Protein AF-A0A1J3D5J7-F1 (afdb_monomer_lite)

Radius of gyration: 17.46 Å; chains: 1; bounding box: 47×31×49 Å

Sequence (154 aa):
PGLLMGSSTRTLYNFMGSLCVYGAICKYLNLPFVFGGSRECWEESYIDGSDANLVAEQHIFAATSGRVREKGEAFNAINGVGFTWKEIWPDIGRKLGVQVNETNMFDESFSIAKEMGERKHVWDEIVVKERLVRTDIEDLANWVFLDVLFRCPV

Secondary structure (DSSP, 8-state):
--EEE---SS-TT-HHHHHHHHHHHHHHHT----B-S-HHHHHS--B-EEEHHHHHHHHHHHHH-HHHHHH--------SS-B-HHHHHHHHHHHHT----TTTSB-TT--HHHHHHTTHHHHHHHHHHTTPPP--HHHH--HHHHHHHHHS--

Organism: Noccaea caerulescens (NCBI:txid107243)

Structure (mmCIF, N/CA/C/O backbone):
data_AF-A0A1J3D5J7-F1
#
_entry.id   AF-A0A1J3D5J7-F1
#
loop_
_atom_site.group_PDB
_atom_site.id
_atom_site.type_symbol
_atom_site.label_atom_id
_atom_site.label_alt_id
_atom_site.label_comp_id
_atom_site.label_asym_id
_atom_site.label_entity_id
_atom_site.label_seq_id
_atom_site.pdbx_PDB_ins_code
_atom_site.Cartn_x
_atom_site.Cartn_y
_atom_site.Cartn_z
_atom_site.occupancy
_atom_site.B_iso_or_equiv
_atom_site.auth_seq_id
_atom_site.auth_comp_id
_atom_site.auth_asym_id
_atom_site.auth_atom_id
_atom_site.pdbx_PDB_model_num
ATOM 1 N N . PRO A 1 1 ? 11.592 -3.192 -10.655 1.00 92.00 1 PRO A N 1
ATOM 2 C CA . PRO A 1 1 ? 10.402 -2.336 -10.421 1.00 92.00 1 PRO A CA 1
ATOM 3 C C . PRO A 1 1 ? 10.408 -1.879 -8.961 1.00 92.00 1 PRO A C 1
ATOM 5 O O . PRO A 1 1 ? 11.039 -2.553 -8.149 1.00 92.00 1 PRO A O 1
ATOM 8 N N . GLY A 1 2 ? 9.739 -0.771 -8.652 1.00 91.44 2 GLY A N 1
ATOM 9 C CA . GLY A 1 2 ? 9.424 -0.372 -7.278 1.00 91.44 2 GLY A CA 1
ATOM 10 C C . GLY A 1 2 ? 8.273 -1.200 -6.685 1.00 91.44 2 GLY A C 1
ATOM 11 O O . GLY A 1 2 ? 8.104 -2.379 -7.019 1.00 91.44 2 GLY A O 1
ATOM 12 N N . LEU A 1 3 ? 7.454 -0.590 -5.825 1.00 92.75 3 LEU A N 1
ATOM 13 C CA . LEU A 1 3 ? 6.272 -1.228 -5.241 1.00 92.75 3 LEU A CA 1
ATOM 14 C C . LEU A 1 3 ? 5.248 -1.551 -6.336 1.00 92.75 3 LEU A C 1
ATOM 16 O O . LEU A 1 3 ? 4.640 -0.655 -6.923 1.00 92.75 3 LEU A O 1
ATOM 20 N N . LEU A 1 4 ? 5.039 -2.841 -6.599 1.00 94.56 4 LEU A N 1
ATOM 21 C CA . LEU A 1 4 ? 4.121 -3.289 -7.642 1.00 94.56 4 LEU A CA 1
ATOM 22 C C . LEU A 1 4 ? 2.657 -3.004 -7.279 1.00 94.56 4 LEU A C 1
ATOM 24 O O . LEU A 1 4 ? 2.128 -3.498 -6.283 1.00 94.56 4 LEU A O 1
ATOM 28 N N . MET A 1 5 ? 1.987 -2.259 -8.154 1.00 94.44 5 MET A N 1
ATOM 29 C CA . MET A 1 5 ? 0.563 -1.950 -8.106 1.00 94.44 5 MET A CA 1
ATOM 30 C C . MET A 1 5 ? -0.148 -2.756 -9.194 1.00 94.44 5 MET A C 1
ATOM 32 O O . MET A 1 5 ? 0.030 -2.518 -10.385 1.00 94.44 5 MET A O 1
ATOM 36 N N . GLY A 1 6 ? -0.937 -3.747 -8.789 1.00 94.31 6 GLY A N 1
ATOM 37 C CA . GLY A 1 6 ? -1.656 -4.633 -9.703 1.00 94.31 6 GLY A CA 1
ATOM 38 C C . GLY A 1 6 ? -2.816 -5.342 -9.011 1.00 94.31 6 GLY A C 1
ATOM 39 O O . GLY A 1 6 ? -3.176 -4.999 -7.891 1.00 94.31 6 GLY A O 1
ATOM 40 N N . SER A 1 7 ? -3.406 -6.337 -9.673 1.00 91.75 7 SER A N 1
ATOM 41 C CA . SER A 1 7 ? -4.652 -6.979 -9.222 1.00 91.75 7 SER A CA 1
ATOM 42 C C . SER A 1 7 ? -4.584 -8.511 -9.178 1.00 91.75 7 SER A C 1
ATOM 44 O O . SER A 1 7 ? -5.587 -9.187 -9.400 1.00 91.75 7 SER A O 1
ATOM 46 N N . SER A 1 8 ? -3.400 -9.082 -8.944 1.00 91.31 8 SER A N 1
ATOM 47 C CA . SER A 1 8 ? -3.254 -10.537 -8.792 1.00 91.31 8 SER A CA 1
ATOM 48 C C . SER A 1 8 ? -3.900 -11.008 -7.491 1.00 91.31 8 SER A C 1
ATOM 50 O O . SER A 1 8 ? -3.701 -10.389 -6.455 1.00 91.31 8 SER A O 1
ATOM 52 N N . THR A 1 9 ? -4.612 -12.133 -7.522 1.00 88.19 9 THR A N 1
ATOM 53 C CA . THR A 1 9 ? -5.178 -12.792 -6.329 1.00 88.19 9 THR A CA 1
ATOM 54 C C . THR A 1 9 ? -4.291 -13.916 -5.793 1.00 88.19 9 THR A C 1
ATOM 56 O O . THR A 1 9 ? -4.756 -14.771 -5.055 1.00 88.19 9 THR A O 1
ATOM 59 N N . ARG A 1 10 ? -3.038 -14.003 -6.256 1.00 84.00 10 ARG A N 1
ATOM 60 C CA . ARG A 1 10 ? -2.117 -15.101 -5.908 1.00 84.00 10 ARG A CA 1
ATOM 61 C C . ARG A 1 10 ? -0.721 -14.630 -5.522 1.00 84.00 10 ARG A C 1
ATOM 63 O O . ARG A 1 10 ? 0.153 -15.451 -5.265 1.00 84.00 10 ARG A O 1
ATOM 70 N N . THR A 1 11 ? -0.466 -13.324 -5.582 1.00 90.12 11 THR A N 1
ATOM 71 C CA . THR A 1 11 ? 0.854 -12.790 -5.247 1.00 90.12 11 THR A CA 1
ATOM 72 C C . THR A 1 11 ? 0.972 -12.618 -3.741 1.00 90.12 11 THR A C 1
ATOM 74 O O . THR A 1 11 ? 0.100 -12.028 -3.114 1.00 90.12 11 THR A O 1
ATOM 77 N N . LEU A 1 12 ? 2.067 -13.109 -3.161 1.00 87.44 12 LEU A N 1
ATOM 78 C CA . LEU A 1 12 ? 2.302 -13.022 -1.719 1.00 87.44 12 LEU A CA 1
ATOM 79 C C . LEU A 1 12 ? 2.468 -11.569 -1.237 1.00 87.44 12 LEU A C 1
ATOM 81 O O . LEU A 1 12 ? 2.095 -11.233 -0.115 1.00 87.44 12 LEU A O 1
ATOM 85 N N . TYR A 1 13 ? 3.025 -10.707 -2.093 1.00 92.62 13 TYR A N 1
ATOM 86 C CA . TYR A 1 13 ? 3.255 -9.284 -1.825 1.00 92.62 13 TYR A CA 1
ATOM 87 C C . TYR A 1 13 ? 2.218 -8.430 -2.558 1.00 92.62 13 TYR A C 1
ATOM 89 O O . TYR A 1 13 ? 2.538 -7.591 -3.400 1.00 92.62 13 TYR A O 1
ATOM 97 N N . ASN A 1 14 ? 0.941 -8.705 -2.283 1.00 93.50 14 ASN A N 1
ATOM 98 C CA . ASN A 1 14 ? -0.184 -8.006 -2.891 1.00 93.50 14 ASN A CA 1
ATOM 99 C C . ASN A 1 14 ? -0.495 -6.710 -2.142 1.00 93.50 14 ASN A C 1
ATOM 101 O O . ASN A 1 14 ? -1.376 -6.679 -1.282 1.00 93.50 14 ASN A O 1
ATOM 105 N N . PHE A 1 15 ? 0.228 -5.635 -2.454 1.00 94.88 15 PHE A N 1
ATOM 106 C CA . PHE A 1 15 ? -0.007 -4.342 -1.810 1.00 94.88 15 PHE A CA 1
ATOM 107 C C . PHE A 1 15 ? -1.445 -3.848 -2.021 1.00 94.88 15 PHE A C 1
ATOM 109 O O . PHE A 1 15 ? -2.158 -3.575 -1.056 1.00 94.88 15 PHE A O 1
ATOM 116 N N . MET A 1 16 ? -1.891 -3.803 -3.280 1.00 95.69 16 MET A N 1
ATOM 117 C CA . MET A 1 16 ? -3.227 -3.313 -3.626 1.00 95.69 16 MET A CA 1
ATOM 118 C C . MET A 1 16 ? -4.331 -4.184 -3.021 1.00 95.69 16 MET A C 1
ATOM 120 O O . MET A 1 16 ? -5.305 -3.651 -2.499 1.00 95.69 16 MET A O 1
ATOM 124 N N . GLY A 1 17 ? -4.179 -5.512 -3.047 1.00 95.94 17 GLY A N 1
ATOM 125 C CA . GLY A 1 17 ? -5.118 -6.428 -2.397 1.00 95.94 17 GLY A CA 1
ATOM 126 C C . GLY A 1 17 ? -5.190 -6.206 -0.889 1.00 95.94 17 GLY A C 1
ATOM 127 O O . GLY A 1 17 ? -6.282 -6.002 -0.365 1.00 95.94 17 GLY A O 1
ATOM 128 N N . SER A 1 18 ? -4.040 -6.135 -0.212 1.00 96.44 18 SER A N 1
ATOM 129 C CA . SER A 1 18 ? -3.972 -5.898 1.237 1.00 96.44 18 SER A CA 1
ATOM 130 C C . SER A 1 18 ? -4.666 -4.592 1.626 1.00 96.44 18 SER A C 1
ATOM 132 O O . SER A 1 18 ? -5.490 -4.573 2.539 1.00 96.44 18 SER A O 1
ATOM 134 N N . LEU A 1 19 ? -4.396 -3.509 0.893 1.00 96.56 19 LEU A N 1
ATOM 135 C CA . LEU A 1 19 ? -4.993 -2.199 1.145 1.00 96.56 19 LEU A CA 1
ATOM 136 C C . LEU A 1 19 ? -6.511 -2.188 0.901 1.00 96.56 19 LEU A C 1
ATOM 138 O O . LEU A 1 19 ? -7.265 -1.633 1.701 1.00 96.56 19 LEU A O 1
ATOM 142 N N . CYS A 1 20 ? -6.972 -2.826 -0.179 1.00 96.88 20 CYS A N 1
ATOM 143 C CA . CYS A 1 20 ? -8.393 -2.922 -0.507 1.00 96.88 20 CYS A CA 1
ATOM 144 C C . CYS A 1 20 ? -9.169 -3.771 0.506 1.00 96.88 20 CYS A C 1
ATOM 146 O O . CYS A 1 20 ? -10.262 -3.373 0.903 1.00 96.88 20 CYS A O 1
ATOM 148 N N . VAL A 1 21 ? -8.622 -4.909 0.947 1.00 96.81 21 VAL A N 1
ATOM 149 C CA . VAL A 1 21 ? -9.256 -5.751 1.976 1.00 96.81 21 VAL A CA 1
ATOM 150 C C . VAL A 1 21 ? -9.298 -5.007 3.312 1.00 96.81 21 VAL A C 1
ATOM 152 O O . VAL A 1 21 ? -10.348 -4.989 3.953 1.00 96.81 21 VAL A O 1
ATOM 155 N N . TYR A 1 22 ? -8.214 -4.322 3.699 1.00 97.44 22 TYR A N 1
ATOM 156 C CA . TYR A 1 22 ? -8.198 -3.478 4.898 1.00 97.44 22 TYR A CA 1
ATOM 157 C C . TYR A 1 22 ? -9.303 -2.413 4.850 1.00 97.44 22 TYR A C 1
ATOM 159 O O . TYR A 1 22 ? -10.137 -2.336 5.754 1.00 97.44 22 TYR A O 1
ATOM 167 N N . GLY A 1 23 ? -9.384 -1.647 3.759 1.00 97.44 23 GLY A N 1
ATOM 168 C CA . G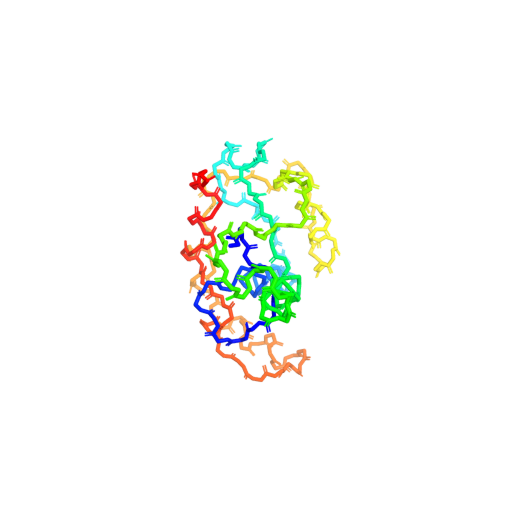LY A 1 23 ? -10.431 -0.641 3.591 1.00 97.44 23 GLY A CA 1
ATOM 169 C C . GLY A 1 23 ? -11.841 -1.231 3.551 1.00 97.44 23 GLY A C 1
ATOM 170 O O . GLY A 1 23 ? -12.761 -0.651 4.124 1.00 97.44 23 GLY A O 1
ATOM 171 N N . ALA A 1 24 ? -12.030 -2.398 2.930 1.00 97.56 24 ALA A N 1
ATOM 172 C CA . ALA A 1 24 ? -13.322 -3.080 2.900 1.00 97.56 24 ALA A CA 1
ATOM 173 C C . ALA A 1 24 ? -13.786 -3.487 4.307 1.00 97.56 24 ALA A C 1
ATOM 175 O O . ALA A 1 24 ? -14.946 -3.258 4.652 1.00 97.56 24 ALA A O 1
ATOM 176 N N . ILE A 1 25 ? -12.882 -4.015 5.137 1.00 97.50 25 ILE A N 1
ATOM 177 C CA . ILE A 1 25 ? -13.170 -4.347 6.538 1.00 97.50 25 ILE A CA 1
ATOM 178 C C . ILE A 1 25 ? -13.484 -3.078 7.335 1.00 97.50 25 ILE A C 1
ATOM 180 O O . ILE A 1 25 ? -14.501 -3.041 8.032 1.00 97.50 25 ILE A O 1
ATOM 184 N N . CYS A 1 26 ? -12.683 -2.016 7.190 1.00 96.56 26 CYS A N 1
ATOM 185 C CA . CYS A 1 26 ? -12.958 -0.738 7.849 1.00 96.56 26 CYS A CA 1
ATOM 186 C C . CYS A 1 26 ? -14.334 -0.188 7.473 1.00 96.56 26 CYS A C 1
ATOM 188 O O . CYS A 1 26 ? -15.092 0.234 8.343 1.00 96.56 26 CYS A O 1
ATOM 190 N N . LYS A 1 27 ? -14.696 -0.245 6.190 1.00 97.31 27 LYS A N 1
ATOM 191 C CA . LYS A 1 27 ? -16.005 0.196 5.705 1.00 97.31 27 LYS A CA 1
ATOM 192 C C . LYS A 1 27 ? -17.137 -0.638 6.292 1.00 97.31 27 LYS A C 1
ATOM 194 O O . LYS A 1 27 ? -18.130 -0.081 6.747 1.00 97.31 27 LYS A O 1
ATOM 199 N N . TYR A 1 28 ? -16.997 -1.960 6.265 1.00 97.44 28 TYR A N 1
ATOM 200 C CA . TYR A 1 28 ? -18.034 -2.886 6.709 1.00 97.44 28 TYR A CA 1
ATOM 201 C C . TYR A 1 28 ? -18.341 -2.738 8.203 1.00 97.44 28 TYR A C 1
ATOM 203 O O . TYR A 1 28 ? -19.506 -2.735 8.595 1.00 97.44 28 TYR A O 1
ATOM 211 N N . LEU A 1 29 ? -17.300 -2.565 9.021 1.00 95.88 29 LEU A N 1
ATOM 212 C CA . LEU A 1 29 ? -17.408 -2.420 10.473 1.00 95.88 29 LEU A CA 1
ATOM 213 C C . LEU A 1 29 ? -17.530 -0.964 10.946 1.00 95.88 29 LEU A C 1
ATOM 215 O O . LEU A 1 29 ? -17.622 -0.726 12.148 1.00 95.88 29 LEU A O 1
ATOM 219 N N . ASN A 1 30 ? -17.518 0.004 10.025 1.00 94.31 30 ASN A N 1
ATOM 220 C CA . ASN A 1 30 ? -17.467 1.435 10.331 1.00 94.31 30 ASN A CA 1
ATOM 221 C C . ASN A 1 30 ? -16.297 1.807 11.274 1.00 94.31 30 ASN A C 1
ATOM 223 O O . ASN A 1 30 ? -16.462 2.563 12.233 1.00 94.31 30 ASN A O 1
ATOM 227 N N . LEU A 1 31 ? -15.116 1.245 11.005 1.00 92.81 31 LEU A N 1
ATOM 228 C CA . LEU A 1 31 ? -13.865 1.549 11.702 1.00 92.81 31 LEU A CA 1
ATOM 229 C C . LEU A 1 31 ? -13.119 2.698 11.006 1.00 92.81 31 LEU A C 1
ATOM 231 O O . LEU A 1 31 ? -13.265 2.881 9.791 1.00 92.81 31 LEU A O 1
ATOM 235 N N . PRO A 1 32 ? -12.279 3.449 11.740 1.00 92.31 32 PRO A N 1
ATOM 236 C CA . PRO A 1 32 ? -11.396 4.431 11.125 1.00 92.31 32 PRO A CA 1
ATOM 237 C C . PRO A 1 32 ? -10.394 3.751 10.180 1.00 92.31 32 PRO A C 1
ATOM 239 O O . PRO A 1 32 ? -9.917 2.645 10.441 1.00 92.31 32 PRO A O 1
ATOM 242 N N . PHE A 1 33 ? -10.063 4.424 9.078 1.00 95.62 33 PHE A N 1
ATOM 243 C CA . PHE A 1 33 ? -9.054 3.969 8.122 1.00 95.62 33 PHE A CA 1
ATOM 244 C C . PHE A 1 33 ? -7.705 4.628 8.419 1.00 95.62 33 PHE A C 1
ATOM 246 O O . PHE A 1 33 ? -7.372 5.690 7.891 1.00 95.62 33 PHE A O 1
ATOM 253 N N . VAL A 1 34 ? -6.953 4.004 9.321 1.00 95.81 34 VAL A N 1
ATOM 254 C CA . VAL A 1 34 ? -5.719 4.551 9.900 1.00 95.81 34 VAL A CA 1
ATOM 255 C C . VAL A 1 34 ? -4.490 4.018 9.165 1.00 95.81 34 VAL A C 1
ATOM 257 O O . VAL A 1 34 ? -4.392 2.818 8.900 1.00 95.81 34 VAL A O 1
ATOM 260 N N . PHE A 1 35 ? -3.541 4.899 8.865 1.00 96.50 35 PHE A N 1
ATOM 261 C CA . PHE A 1 35 ? -2.179 4.550 8.487 1.00 96.50 35 PHE A CA 1
ATOM 262 C C . PHE A 1 35 ? -1.381 4.189 9.747 1.00 96.50 35 PHE A C 1
ATOM 264 O O . PHE A 1 35 ? -1.050 5.053 10.564 1.00 96.50 35 PHE A O 1
ATOM 271 N N . GLY A 1 36 ? -1.100 2.896 9.907 1.00 96.06 36 GLY A N 1
ATOM 272 C CA . GLY A 1 36 ? -0.364 2.330 11.037 1.00 96.06 36 GLY A CA 1
ATOM 273 C C . GLY A 1 36 ? 1.122 2.136 10.751 1.00 96.06 36 GLY A C 1
ATOM 274 O O . GLY A 1 36 ? 1.575 1.002 10.603 1.00 96.06 36 GLY A O 1
ATOM 275 N N . GLY A 1 37 ? 1.878 3.226 10.641 1.00 95.44 37 GLY A N 1
ATOM 276 C CA . GLY A 1 37 ? 3.268 3.204 10.173 1.00 95.44 37 GLY A CA 1
ATOM 277 C C . GLY A 1 37 ? 4.196 4.135 10.943 1.00 95.44 37 GLY A C 1
ATOM 278 O O . GLY A 1 37 ? 3.782 4.762 11.910 1.00 95.44 37 GLY A O 1
ATOM 279 N N . SER A 1 38 ? 5.460 4.226 10.533 1.00 96.62 38 SER A N 1
ATOM 280 C CA . SER A 1 38 ? 6.388 5.209 11.105 1.00 96.62 38 SER A CA 1
ATOM 281 C C . SER A 1 38 ? 6.086 6.610 10.568 1.00 96.62 38 SER A C 1
ATOM 283 O O . SER A 1 38 ? 5.625 6.765 9.433 1.00 96.62 38 SER A O 1
ATOM 285 N N . ARG A 1 39 ? 6.371 7.651 11.362 1.00 95.81 39 ARG A N 1
ATOM 286 C CA . ARG A 1 39 ? 6.251 9.048 10.909 1.00 95.81 39 ARG A CA 1
ATOM 287 C C . ARG A 1 39 ? 7.076 9.328 9.662 1.00 95.81 39 ARG A C 1
ATOM 289 O O . ARG A 1 39 ? 6.610 10.031 8.778 1.00 95.81 39 ARG A O 1
ATOM 296 N N . GLU A 1 40 ? 8.265 8.745 9.590 1.00 95.56 40 GLU A N 1
ATOM 297 C CA . GLU A 1 40 ? 9.161 8.890 8.450 1.00 95.56 40 GLU A CA 1
ATOM 298 C C . GLU A 1 40 ? 8.513 8.376 7.152 1.00 95.56 40 GLU A C 1
ATOM 300 O O . GLU A 1 40 ? 8.437 9.114 6.177 1.00 95.56 40 GLU A O 1
ATOM 305 N N . CYS A 1 41 ? 7.934 7.168 7.150 1.00 95.56 41 CYS A N 1
ATOM 306 C CA . CYS A 1 41 ? 7.200 6.660 5.983 1.00 95.56 41 CYS A CA 1
ATOM 307 C C . CYS A 1 41 ? 5.949 7.492 5.661 1.00 95.56 41 CYS A C 1
ATOM 309 O O . CYS A 1 41 ? 5.554 7.593 4.504 1.00 95.56 41 CYS A O 1
ATOM 311 N N . TRP A 1 42 ? 5.296 8.063 6.674 1.00 95.69 42 TRP A N 1
ATOM 312 C CA . TRP A 1 42 ? 4.102 8.880 6.485 1.00 95.69 42 TRP A CA 1
ATOM 313 C C . TRP A 1 42 ? 4.396 10.227 5.813 1.00 95.69 42 TRP A C 1
ATOM 315 O O . TRP A 1 42 ? 3.676 10.616 4.892 1.00 95.69 42 TRP A O 1
ATOM 325 N N . GLU A 1 43 ? 5.416 10.943 6.292 1.00 95.25 43 GLU A N 1
ATOM 326 C CA . GLU A 1 43 ? 5.684 12.341 5.931 1.00 95.25 43 GLU A CA 1
ATOM 327 C C . GLU A 1 43 ? 6.588 12.505 4.703 1.00 95.25 43 GLU A C 1
ATOM 329 O O . GLU A 1 43 ? 6.506 13.542 4.050 1.00 95.25 43 GLU A O 1
ATOM 334 N N . GLU A 1 44 ? 7.391 11.501 4.357 1.00 93.44 44 GLU A N 1
ATOM 335 C CA . GLU A 1 44 ? 8.402 11.590 3.299 1.00 93.44 44 GLU A CA 1
ATOM 336 C C . GLU A 1 44 ? 8.130 10.611 2.143 1.00 93.44 44 GLU A C 1
ATOM 338 O O . GLU A 1 44 ? 7.446 9.593 2.281 1.00 93.44 44 GLU A O 1
ATOM 343 N N . SER A 1 45 ? 8.687 10.916 0.969 1.00 87.75 45 SER A N 1
ATOM 344 C CA . SER A 1 45 ? 8.518 10.103 -0.241 1.00 87.75 45 SER A CA 1
ATOM 345 C C . SER A 1 45 ? 9.578 9.000 -0.320 1.00 87.75 45 SER A C 1
ATOM 347 O O . SER A 1 45 ? 10.587 9.158 -1.006 1.00 87.75 45 SER A O 1
ATOM 349 N N . TYR A 1 46 ? 9.328 7.870 0.343 1.00 82.94 46 TYR A N 1
ATOM 350 C CA . TYR A 1 46 ? 10.212 6.689 0.327 1.00 82.94 46 TYR A CA 1
ATOM 351 C C . TYR A 1 46 ? 9.788 5.580 -0.642 1.00 82.94 46 TYR A C 1
ATOM 353 O O . TYR A 1 46 ? 10.409 4.525 -0.684 1.00 82.94 46 TYR A O 1
ATOM 361 N N . ILE A 1 47 ? 8.704 5.759 -1.400 1.00 84.25 47 ILE A N 1
ATOM 362 C CA . ILE A 1 47 ? 8.178 4.690 -2.254 1.00 84.25 47 ILE A CA 1
ATOM 363 C C . ILE A 1 47 ? 7.993 5.166 -3.686 1.00 84.25 47 ILE A C 1
ATOM 365 O O . ILE A 1 47 ? 7.193 6.055 -3.973 1.00 84.25 47 ILE A O 1
ATOM 369 N N . ASP A 1 48 ? 8.647 4.446 -4.596 1.00 89.94 48 ASP A N 1
ATOM 370 C CA . ASP A 1 48 ? 8.343 4.483 -6.018 1.00 89.94 48 ASP A CA 1
ATOM 371 C C . ASP A 1 48 ? 7.299 3.412 -6.359 1.00 89.94 48 ASP A C 1
ATOM 373 O O . ASP A 1 48 ? 7.532 2.207 -6.222 1.00 89.94 48 ASP A O 1
ATOM 377 N N . GLY A 1 49 ? 6.133 3.843 -6.840 1.00 92.06 49 GLY A N 1
ATOM 378 C CA . GLY A 1 49 ? 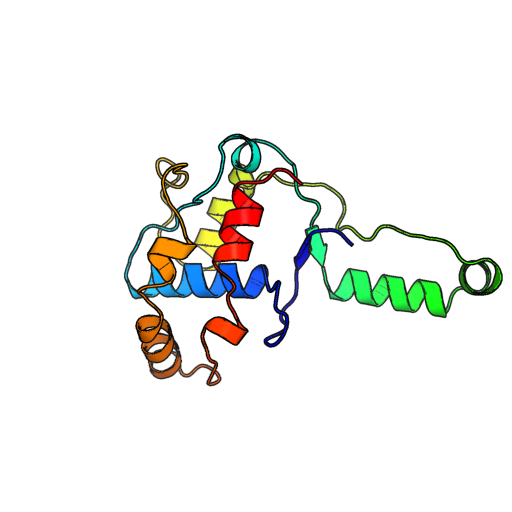5.097 2.946 -7.350 1.00 92.06 49 GLY A CA 1
ATOM 379 C C . GLY A 1 49 ? 5.426 2.406 -8.742 1.00 92.06 49 GLY A C 1
ATOM 380 O O . GLY A 1 49 ? 6.060 3.076 -9.557 1.00 92.06 49 GLY A O 1
ATOM 381 N N . SER A 1 50 ? 4.988 1.187 -9.044 1.00 95.50 50 SER A N 1
ATOM 382 C CA . SER A 1 50 ? 5.149 0.558 -10.360 1.00 95.50 50 SER A CA 1
ATOM 383 C C . SER A 1 50 ? 3.875 -0.157 -10.775 1.00 95.50 50 SER A C 1
ATOM 385 O O . SER A 1 50 ? 3.549 -1.213 -10.237 1.00 95.50 50 SER A O 1
ATOM 387 N N . ASP A 1 51 ? 3.156 0.399 -11.743 1.00 95.94 51 ASP A N 1
ATOM 388 C CA . ASP A 1 51 ? 1.980 -0.240 -12.326 1.00 95.94 51 ASP A CA 1
ATOM 389 C C . ASP A 1 51 ? 2.374 -1.552 -13.026 1.00 95.94 51 ASP A C 1
ATOM 391 O O . ASP A 1 51 ? 3.356 -1.621 -13.771 1.00 95.94 51 ASP A O 1
ATOM 395 N N . ALA A 1 52 ? 1.621 -2.621 -12.773 1.00 96.88 52 ALA A N 1
ATOM 396 C CA . ALA A 1 52 ? 1.913 -3.939 -13.324 1.00 96.88 52 ALA A CA 1
ATOM 397 C C . ALA A 1 52 ? 1.848 -3.974 -14.864 1.00 96.88 52 ALA A C 1
ATOM 399 O O . ALA A 1 52 ? 2.625 -4.706 -15.481 1.00 96.88 52 ALA A O 1
ATOM 400 N N . ASN A 1 53 ? 0.975 -3.180 -15.493 1.00 97.19 53 ASN A N 1
ATOM 401 C CA . ASN A 1 53 ? 0.908 -3.058 -16.949 1.00 97.19 53 ASN A CA 1
ATOM 402 C C . ASN A 1 53 ? 2.105 -2.278 -17.486 1.00 97.19 53 ASN A C 1
ATOM 404 O O . ASN A 1 53 ? 2.707 -2.726 -18.454 1.00 97.19 53 ASN A O 1
ATOM 408 N N . LEU A 1 54 ? 2.520 -1.192 -16.823 1.00 97.06 54 LEU A N 1
ATOM 409 C CA . LEU A 1 54 ? 3.747 -0.470 -17.189 1.00 97.06 54 LEU A CA 1
ATOM 410 C C . LEU A 1 54 ? 4.970 -1.401 -17.156 1.00 97.06 54 LEU A C 1
ATOM 412 O O . LEU A 1 54 ? 5.800 -1.404 -18.066 1.00 97.06 54 LEU A O 1
ATOM 416 N N . VAL A 1 55 ? 5.076 -2.231 -16.117 1.00 97.44 55 VAL A N 1
ATOM 417 C CA . VAL A 1 55 ? 6.148 -3.228 -16.009 1.00 97.44 55 VAL A CA 1
ATOM 418 C C . VAL A 1 55 ? 6.052 -4.256 -17.140 1.00 97.44 55 VAL A C 1
ATOM 420 O O . VAL A 1 55 ? 7.078 -4.620 -17.716 1.00 97.44 55 VAL A O 1
ATOM 423 N N . ALA A 1 56 ? 4.852 -4.721 -17.493 1.00 97.31 56 ALA A N 1
ATOM 424 C CA . ALA A 1 56 ? 4.657 -5.634 -18.618 1.00 97.31 56 ALA A CA 1
ATOM 425 C C . ALA A 1 56 ? 5.036 -4.988 -19.965 1.00 97.31 56 ALA A C 1
ATOM 427 O O . ALA A 1 56 ? 5.731 -5.609 -20.769 1.00 97.31 56 ALA A O 1
ATOM 428 N N . GLU A 1 57 ? 4.658 -3.730 -20.190 1.00 96.81 57 GLU A N 1
ATOM 429 C CA . GLU A 1 57 ? 5.033 -2.946 -21.370 1.00 96.81 57 GLU A CA 1
ATOM 430 C C . GLU A 1 57 ? 6.551 -2.789 -21.484 1.00 96.81 57 GLU A C 1
ATOM 432 O O . GLU A 1 57 ? 7.106 -2.967 -22.570 1.00 96.81 57 GLU A O 1
ATOM 437 N N . GLN A 1 58 ? 7.251 -2.549 -20.369 1.00 95.75 58 GLN A N 1
ATOM 438 C CA . GLN A 1 58 ? 8.713 -2.487 -20.367 1.00 95.75 58 GLN A CA 1
ATOM 439 C C . GLN A 1 58 ? 9.348 -3.837 -20.737 1.00 95.75 58 GLN A C 1
ATOM 441 O O . GLN A 1 58 ? 10.325 -3.863 -21.489 1.00 95.75 58 GLN A O 1
ATOM 446 N N . HIS A 1 59 ? 8.790 -4.961 -20.270 1.00 95.38 59 HIS A N 1
ATOM 447 C CA . HIS A 1 59 ? 9.256 -6.291 -20.683 1.00 95.38 59 HIS A CA 1
ATOM 448 C C . HIS A 1 59 ? 9.049 -6.523 -22.184 1.00 95.38 59 HIS A C 1
ATOM 450 O O . HIS A 1 59 ? 9.955 -7.024 -22.853 1.00 95.38 59 HIS A O 1
ATOM 456 N N . ILE A 1 60 ? 7.892 -6.129 -22.729 1.00 95.69 60 ILE A N 1
ATOM 457 C CA . ILE A 1 60 ? 7.614 -6.207 -24.171 1.00 95.69 60 ILE A CA 1
ATOM 458 C C . ILE A 1 60 ? 8.637 -5.365 -24.937 1.00 95.69 60 ILE A C 1
ATOM 460 O O . ILE A 1 60 ? 9.293 -5.881 -25.841 1.00 95.69 60 ILE A O 1
ATOM 464 N N . PHE A 1 61 ? 8.846 -4.111 -24.528 1.00 93.75 61 PHE A N 1
ATOM 465 C CA . PHE A 1 61 ? 9.836 -3.217 -25.125 1.00 93.75 61 PHE A CA 1
ATOM 466 C C . PHE A 1 61 ? 11.236 -3.841 -25.149 1.00 93.75 61 PHE A C 1
ATOM 468 O O . PHE A 1 61 ? 11.874 -3.878 -26.205 1.00 93.75 61 PHE A O 1
ATOM 475 N N . ALA A 1 62 ? 11.704 -4.364 -24.013 1.00 93.25 62 ALA A N 1
ATOM 476 C CA . ALA A 1 62 ? 13.026 -4.971 -23.902 1.00 93.25 62 ALA A CA 1
ATOM 477 C C . ALA A 1 62 ? 13.176 -6.200 -24.815 1.00 93.25 62 ALA A C 1
ATOM 479 O O . ALA A 1 62 ? 14.224 -6.383 -25.435 1.00 93.25 62 ALA A O 1
ATOM 480 N N . ALA A 1 63 ? 12.122 -7.010 -24.952 1.00 92.44 63 ALA A N 1
ATOM 481 C CA . ALA A 1 63 ? 12.120 -8.195 -25.806 1.00 92.44 63 ALA A CA 1
ATOM 482 C C . ALA A 1 63 ? 12.083 -7.863 -27.310 1.00 92.44 63 ALA A C 1
ATOM 484 O O . ALA A 1 63 ? 12.648 -8.601 -28.123 1.00 92.44 63 ALA A O 1
ATOM 485 N N . THR A 1 64 ? 11.428 -6.764 -27.698 1.00 93.06 64 THR A N 1
ATOM 486 C CA . THR A 1 64 ? 11.225 -6.402 -29.111 1.00 93.06 64 THR A CA 1
ATOM 487 C C . THR A 1 64 ? 12.219 -5.371 -29.649 1.00 93.06 64 THR A C 1
ATOM 489 O O . THR A 1 64 ? 12.339 -5.218 -30.863 1.00 93.06 64 THR A O 1
ATOM 492 N N . SER A 1 65 ? 12.948 -4.660 -28.785 1.00 90.25 65 SER A N 1
ATOM 493 C CA . SER A 1 65 ? 13.922 -3.638 -29.186 1.00 90.25 65 SER A CA 1
ATOM 494 C C . SER A 1 65 ? 15.276 -4.256 -29.549 1.00 90.25 65 SER A C 1
ATOM 496 O O . SER A 1 65 ? 15.970 -4.804 -28.693 1.00 90.25 65 SER A O 1
ATOM 498 N N . GLY A 1 66 ? 15.688 -4.138 -30.819 1.00 80.81 66 GLY A N 1
ATOM 499 C CA . GLY A 1 66 ? 16.915 -4.767 -31.337 1.00 80.81 66 GLY A CA 1
ATOM 500 C C . GLY A 1 66 ? 18.182 -4.408 -30.553 1.00 80.81 66 GLY A C 1
ATOM 501 O O . GLY A 1 66 ? 18.961 -5.290 -30.206 1.00 80.81 66 GLY A O 1
ATOM 502 N N . ARG A 1 67 ? 18.341 -3.133 -30.170 1.00 77.50 67 ARG A N 1
ATOM 503 C CA . ARG A 1 67 ? 19.500 -2.669 -29.387 1.00 77.50 67 ARG A CA 1
ATOM 504 C C . ARG A 1 67 ? 19.572 -3.319 -28.001 1.00 77.50 67 ARG A C 1
AT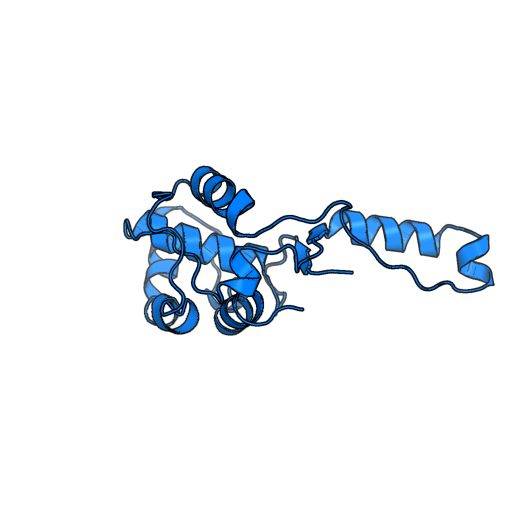OM 506 O O . ARG A 1 67 ? 20.657 -3.703 -27.571 1.00 77.50 67 ARG A O 1
ATOM 513 N N . VAL A 1 68 ? 18.434 -3.424 -27.312 1.00 84.06 68 VAL A N 1
ATOM 514 C CA . VAL A 1 68 ? 18.362 -4.004 -25.961 1.00 84.06 68 VAL A CA 1
ATOM 515 C C . VAL A 1 68 ? 18.575 -5.514 -26.027 1.00 84.06 68 VAL A C 1
ATOM 517 O O . VAL A 1 68 ? 19.349 -6.059 -25.244 1.00 84.06 68 VAL A O 1
ATOM 520 N N . ARG A 1 69 ? 17.968 -6.181 -27.017 1.00 75.69 69 ARG A N 1
ATOM 521 C CA . ARG A 1 69 ? 18.087 -7.629 -27.222 1.00 75.69 69 ARG A CA 1
ATOM 522 C C . ARG A 1 69 ? 19.523 -8.084 -27.491 1.00 75.69 69 ARG A C 1
ATOM 524 O O . ARG A 1 69 ? 19.898 -9.174 -27.079 1.00 75.69 69 ARG A O 1
ATOM 531 N N . GLU A 1 70 ? 20.310 -7.281 -28.201 1.00 78.25 70 GLU A N 1
ATOM 532 C CA . GLU A 1 70 ? 21.670 -7.652 -28.617 1.00 78.25 70 GLU A CA 1
ATOM 533 C C . GLU A 1 70 ? 22.733 -7.420 -27.542 1.00 78.25 70 GLU A C 1
ATOM 535 O O . GLU A 1 70 ? 23.712 -8.161 -27.488 1.00 78.25 70 GLU A O 1
ATOM 540 N N . LYS A 1 71 ? 22.566 -6.390 -26.703 1.00 83.62 71 LYS A N 1
ATOM 541 C CA . LYS A 1 71 ? 23.589 -5.984 -25.725 1.00 83.62 71 LYS A CA 1
ATOM 542 C C . LYS A 1 71 ? 23.232 -6.310 -24.279 1.00 83.62 71 LYS A C 1
ATOM 544 O O . LYS A 1 71 ? 24.147 -6.455 -23.475 1.00 83.62 71 LYS A O 1
ATOM 549 N N . GLY A 1 72 ? 21.941 -6.456 -23.972 1.00 82.62 72 GLY A N 1
ATOM 550 C CA . GLY A 1 72 ? 21.432 -6.557 -22.607 1.00 82.62 72 GLY A CA 1
ATOM 551 C C . GLY A 1 72 ? 21.607 -5.241 -21.845 1.00 82.62 72 GLY A C 1
ATOM 552 O O . GLY A 1 72 ? 22.708 -4.712 -21.731 1.00 82.62 72 GLY A O 1
ATOM 553 N N . GLU A 1 73 ? 20.522 -4.696 -21.304 1.00 89.44 73 GLU A N 1
ATOM 554 C CA . GLU A 1 73 ? 20.557 -3.498 -20.461 1.00 89.44 73 GLU A CA 1
ATOM 555 C C . GLU A 1 73 ? 19.633 -3.721 -19.251 1.00 89.44 73 GLU A C 1
ATOM 557 O O . GLU A 1 73 ? 18.580 -4.352 -19.373 1.00 89.44 73 GLU A O 1
ATOM 562 N N . ALA A 1 74 ? 20.047 -3.244 -18.075 1.00 92.06 74 ALA A N 1
ATOM 563 C CA . ALA A 1 74 ? 19.231 -3.276 -16.865 1.00 92.06 74 ALA A CA 1
ATOM 564 C C . ALA A 1 74 ? 18.450 -1.962 -16.736 1.00 92.06 74 ALA A C 1
ATOM 566 O O . ALA A 1 74 ? 19.036 -0.884 -16.844 1.00 92.06 74 ALA A O 1
ATOM 567 N N . PHE A 1 75 ? 17.143 -2.054 -16.477 1.00 92.19 75 PHE A N 1
ATOM 568 C CA . PHE A 1 75 ? 16.258 -0.897 -16.350 1.00 92.19 75 PHE A CA 1
ATOM 569 C C . PHE A 1 75 ? 15.466 -0.937 -15.047 1.00 92.19 75 PHE A C 1
ATOM 571 O O . PHE A 1 75 ? 14.979 -1.987 -14.626 1.00 92.19 75 PHE A O 1
ATOM 578 N N . ASN A 1 76 ? 15.267 0.241 -14.462 1.00 94.00 76 ASN A N 1
ATOM 579 C CA . ASN A 1 76 ? 14.215 0.450 -13.477 1.00 94.00 76 ASN A CA 1
ATOM 580 C C . ASN A 1 76 ? 12.873 0.651 -14.202 1.00 94.00 76 ASN A C 1
ATOM 582 O O . ASN A 1 76 ? 12.832 1.181 -15.314 1.00 94.00 76 ASN A O 1
ATOM 586 N N . ALA A 1 77 ? 11.777 0.260 -13.556 1.00 94.94 77 ALA A N 1
ATOM 587 C CA . ALA A 1 77 ? 10.412 0.568 -13.980 1.00 94.94 77 ALA A CA 1
ATOM 588 C C . ALA A 1 77 ? 9.699 1.180 -12.786 1.00 94.94 77 ALA A C 1
ATOM 590 O O . ALA A 1 77 ? 9.566 0.495 -11.774 1.00 94.94 77 ALA A O 1
ATOM 591 N N . ILE A 1 78 ? 9.299 2.442 -12.914 1.00 94.94 78 ILE A N 1
ATOM 592 C CA . ILE A 1 78 ? 8.560 3.220 -11.918 1.00 94.94 78 ILE A CA 1
ATOM 593 C C . ILE A 1 78 ? 7.564 4.123 -12.651 1.00 94.94 78 ILE A C 1
ATOM 595 O O . ILE A 1 78 ? 7.786 4.473 -13.811 1.00 94.94 78 ILE A O 1
ATOM 599 N N . ASN A 1 79 ? 6.488 4.523 -11.977 1.00 92.75 79 ASN A N 1
ATOM 600 C CA . ASN A 1 79 ? 5.423 5.347 -12.558 1.00 92.75 79 ASN A CA 1
ATOM 601 C C . ASN A 1 79 ? 5.844 6.802 -12.836 1.00 92.75 79 ASN A C 1
ATOM 603 O O . ASN A 1 79 ? 5.121 7.524 -13.519 1.00 92.75 79 ASN A O 1
ATOM 607 N N . GLY A 1 80 ? 6.993 7.240 -12.315 1.00 87.62 80 GLY A N 1
ATOM 608 C CA . GLY A 1 80 ? 7.484 8.607 -12.445 1.00 87.62 80 GLY A CA 1
ATOM 609 C C . GLY A 1 80 ? 7.686 9.249 -11.079 1.00 87.62 80 GLY A C 1
ATOM 610 O O . GLY A 1 80 ? 8.520 8.785 -10.313 1.00 87.62 80 GLY A O 1
ATOM 611 N N . VAL A 1 81 ? 6.956 10.332 -10.801 1.00 85.38 81 VAL A N 1
ATOM 612 C CA . VAL A 1 81 ? 7.104 11.110 -9.561 1.00 85.38 81 VAL A CA 1
ATOM 613 C C . VAL A 1 81 ? 6.568 10.318 -8.365 1.00 85.38 81 VAL A C 1
ATOM 615 O O . VAL A 1 81 ? 5.496 9.715 -8.452 1.00 85.38 81 VAL A O 1
ATOM 618 N N . GLY A 1 82 ? 7.322 10.333 -7.264 1.00 84.25 82 GLY A N 1
ATOM 619 C CA . GLY A 1 82 ? 6.919 9.744 -5.988 1.00 84.25 82 GLY A CA 1
ATOM 620 C C . GLY A 1 82 ? 5.748 10.476 -5.326 1.00 84.25 82 GLY A C 1
ATOM 621 O O . GLY A 1 82 ? 5.248 11.489 -5.817 1.00 84.25 82 GLY A O 1
ATOM 622 N N . PHE A 1 83 ? 5.303 9.939 -4.197 1.00 90.00 83 PHE A N 1
ATOM 623 C CA . PHE A 1 83 ? 4.236 10.495 -3.369 1.00 90.00 83 PHE A CA 1
ATOM 624 C C . PHE A 1 83 ? 4.526 10.188 -1.900 1.00 90.00 83 PHE A C 1
ATOM 626 O O . PHE A 1 83 ? 5.214 9.215 -1.587 1.00 90.00 83 PHE A O 1
ATOM 633 N N . THR A 1 84 ? 3.959 10.977 -0.990 1.00 93.81 84 THR A N 1
ATOM 634 C CA . THR A 1 84 ? 3.933 10.618 0.434 1.00 93.81 84 THR A CA 1
ATOM 635 C C . THR A 1 84 ? 2.649 9.862 0.765 1.00 93.81 84 THR A C 1
ATOM 637 O O . THR A 1 84 ? 1.589 10.116 0.177 1.00 93.81 84 THR A O 1
ATOM 640 N N . TRP A 1 85 ? 2.697 8.952 1.743 1.00 94.44 85 TRP A N 1
ATOM 641 C CA . TRP A 1 85 ? 1.468 8.322 2.233 1.00 94.44 85 TRP A CA 1
ATOM 642 C C . TRP A 1 85 ? 0.492 9.367 2.772 1.00 94.44 85 TRP A C 1
ATOM 644 O O . TRP A 1 85 ? -0.703 9.268 2.503 1.00 94.44 85 TRP A O 1
ATOM 654 N N . LYS A 1 86 ? 1.001 10.410 3.437 1.00 94.94 86 LYS A N 1
ATOM 655 C CA . LYS A 1 86 ? 0.203 11.525 3.953 1.00 94.94 86 LYS A CA 1
ATOM 656 C C . LYS A 1 86 ? -0.668 12.199 2.904 1.00 94.94 86 LYS A C 1
ATOM 658 O O . LYS A 1 86 ? -1.820 12.517 3.193 1.00 94.94 86 LYS A O 1
ATOM 663 N N . GLU A 1 87 ? -0.136 12.412 1.707 1.00 93.44 87 GLU A N 1
ATOM 664 C CA . GLU A 1 87 ? -0.864 13.062 0.615 1.00 93.44 87 GLU A CA 1
ATOM 665 C C . GLU A 1 87 ? -1.916 12.141 -0.008 1.00 93.44 87 GLU A C 1
ATOM 667 O O . GLU A 1 87 ? -3.014 12.594 -0.320 1.00 93.44 87 GLU A O 1
ATOM 672 N N . ILE A 1 88 ? -1.609 10.852 -0.185 1.00 93.69 88 ILE A N 1
ATOM 673 C CA . ILE A 1 88 ? -2.472 9.941 -0.953 1.00 93.69 88 ILE A CA 1
ATOM 674 C C . ILE A 1 88 ? -3.506 9.191 -0.098 1.00 93.69 88 ILE A C 1
ATOM 676 O O . ILE A 1 88 ? -4.526 8.730 -0.617 1.00 93.69 88 ILE A O 1
ATOM 680 N N . TRP A 1 89 ? -3.285 9.051 1.211 1.00 95.81 89 TRP A N 1
ATOM 681 C CA . TRP A 1 89 ? -4.162 8.273 2.094 1.00 95.81 89 TRP A CA 1
ATOM 682 C C . TRP A 1 89 ? -5.621 8.755 2.124 1.00 95.81 89 TRP A C 1
ATOM 684 O O . TRP A 1 89 ? -6.519 7.906 2.040 1.00 95.81 89 TRP A O 1
ATOM 694 N N . PRO A 1 90 ? -5.912 10.075 2.173 1.00 95.12 90 PRO A N 1
ATOM 695 C CA . PRO A 1 90 ? -7.289 10.558 2.102 1.00 95.12 90 PRO A CA 1
ATOM 696 C C . PRO A 1 90 ? -7.988 10.149 0.803 1.00 95.12 90 PRO A C 1
ATOM 698 O O . PRO A 1 90 ? -9.162 9.777 0.810 1.00 95.12 90 PRO A O 1
ATOM 701 N N . ASP A 1 91 ? -7.268 10.182 -0.315 1.00 95.00 91 ASP A N 1
ATOM 702 C CA . ASP A 1 91 ? -7.784 9.867 -1.647 1.00 95.00 91 ASP A CA 1
ATOM 703 C C . ASP A 1 91 ? -8.099 8.378 -1.774 1.00 95.00 91 ASP A C 1
ATOM 705 O O . ASP A 1 91 ? -9.166 8.008 -2.277 1.00 95.00 91 ASP A O 1
ATOM 709 N N . ILE A 1 92 ? -7.221 7.531 -1.233 1.00 95.75 92 ILE A N 1
ATOM 710 C CA . ILE A 1 92 ? -7.441 6.087 -1.101 1.00 95.75 92 ILE A CA 1
ATOM 711 C C . ILE A 1 92 ? -8.698 5.827 -0.269 1.00 95.75 92 ILE A C 1
ATOM 713 O O . ILE A 1 92 ? -9.593 5.102 -0.710 1.00 95.75 92 ILE A O 1
ATOM 717 N N . GLY A 1 93 ? -8.809 6.448 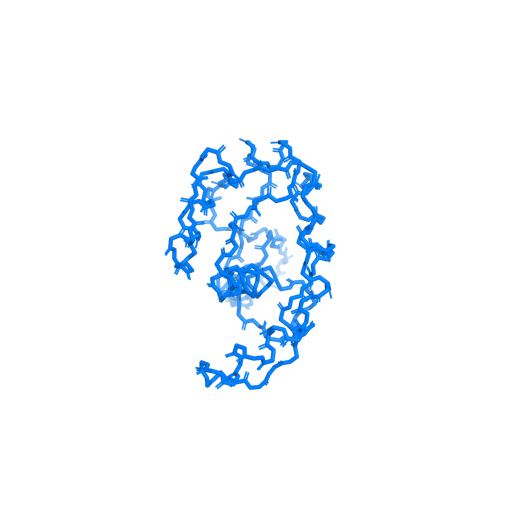0.907 1.00 96.25 93 GLY A N 1
ATOM 718 C CA . GLY A 1 93 ? -9.958 6.253 1.783 1.00 96.25 93 GLY A CA 1
ATOM 719 C C . GLY A 1 93 ? -11.275 6.695 1.131 1.00 96.25 93 GLY A C 1
ATOM 720 O O . GLY A 1 93 ? -12.255 5.945 1.116 1.00 96.25 93 GLY A O 1
ATOM 721 N N . ARG A 1 94 ? -11.289 7.862 0.473 1.00 95.38 94 ARG A N 1
ATOM 722 C CA . ARG A 1 94 ? -12.445 8.337 -0.309 1.00 95.38 94 ARG A CA 1
ATOM 723 C C . ARG A 1 94 ? -12.817 7.363 -1.423 1.00 95.38 94 ARG A C 1
ATOM 725 O O . ARG A 1 94 ? -14.000 7.088 -1.618 1.00 95.38 94 ARG A O 1
ATOM 732 N N . LYS A 1 95 ? -11.830 6.808 -2.132 1.00 96.25 95 LYS A N 1
ATOM 733 C CA . LYS A 1 95 ? -12.057 5.829 -3.203 1.00 96.25 95 LYS A CA 1
ATOM 734 C C . LYS A 1 95 ? -12.652 4.520 -2.682 1.00 96.25 95 LYS A C 1
ATOM 736 O O . LYS A 1 95 ? -13.512 3.946 -3.350 1.00 96.25 95 LYS A O 1
ATOM 741 N N . LEU A 1 96 ? -12.223 4.067 -1.506 1.00 96.19 96 LEU A N 1
ATOM 742 C CA . LEU A 1 96 ? -12.738 2.861 -0.847 1.00 96.19 96 LEU A CA 1
ATOM 743 C C . LEU A 1 96 ? -14.100 3.103 -0.169 1.00 96.19 96 LEU A C 1
ATOM 745 O O . LEU A 1 96 ? -14.848 2.159 0.091 1.00 96.19 96 LEU A O 1
ATOM 749 N N . GLY A 1 97 ? -14.471 4.366 0.053 1.00 95.12 97 GLY A N 1
ATOM 750 C CA . GLY A 1 97 ? -15.718 4.754 0.707 1.00 95.12 97 GLY A CA 1
ATOM 751 C C . GLY A 1 97 ? -15.701 4.493 2.212 1.00 95.12 97 GLY A C 1
ATOM 752 O O . GLY A 1 97 ? -16.743 4.168 2.780 1.00 95.12 97 GLY A O 1
ATOM 753 N N . VAL A 1 98 ? -14.523 4.581 2.833 1.00 95.12 98 VAL A N 1
ATOM 754 C CA . VAL A 1 98 ? -14.341 4.549 4.291 1.00 95.12 98 VAL A CA 1
ATOM 755 C C . VAL A 1 98 ? -14.435 5.959 4.864 1.00 95.12 98 VAL A C 1
ATOM 757 O O . VAL A 1 98 ? -14.250 6.948 4.151 1.00 95.12 98 VAL A O 1
ATOM 760 N N . GLN A 1 99 ? -14.697 6.064 6.167 1.00 83.38 99 GLN A N 1
ATOM 761 C CA . GLN A 1 99 ? -14.593 7.348 6.847 1.00 83.38 99 GLN A CA 1
ATOM 762 C C . GLN A 1 99 ? -13.123 7.747 6.974 1.00 83.38 99 GLN A C 1
ATOM 764 O O . GLN A 1 99 ? -12.328 7.057 7.612 1.00 83.38 99 GLN A O 1
ATOM 769 N N . VAL A 1 100 ? -12.782 8.879 6.365 1.00 83.75 100 VAL A N 1
ATOM 770 C CA . VAL A 1 100 ? -11.475 9.517 6.503 1.00 83.75 100 VAL A CA 1
ATOM 771 C C . VAL A 1 100 ? -11.650 10.715 7.416 1.00 83.75 100 VAL A C 1
ATOM 773 O O . VAL A 1 100 ? -12.421 11.623 7.107 1.00 83.75 100 VAL A O 1
ATOM 776 N N . ASN A 1 101 ? -10.929 10.726 8.530 1.00 84.75 101 ASN A N 1
ATOM 777 C CA . ASN A 1 101 ? -10.755 11.927 9.327 1.00 84.75 101 ASN A CA 1
ATOM 778 C C . ASN A 1 101 ? -9.277 12.331 9.249 1.00 84.75 101 ASN A C 1
ATOM 780 O O . ASN A 1 101 ? -8.388 11.661 9.767 1.00 84.75 101 ASN A O 1
ATOM 784 N N . GLU A 1 102 ? -9.027 13.451 8.573 1.00 81.69 102 GLU A N 1
ATOM 785 C CA . GLU A 1 102 ? -7.679 13.955 8.292 1.00 81.69 102 GLU A CA 1
ATOM 786 C C . GLU A 1 102 ? -6.866 14.235 9.566 1.00 81.69 102 GLU A C 1
ATOM 788 O O . GLU A 1 102 ? -5.639 14.222 9.538 1.00 81.69 102 GLU A O 1
ATOM 793 N N . THR A 1 103 ? -7.535 14.433 10.707 1.00 84.19 103 THR A N 1
ATOM 794 C CA . THR A 1 103 ? -6.871 14.683 11.995 1.00 84.19 103 THR A CA 1
ATOM 795 C C . THR A 1 103 ? -6.418 13.420 12.729 1.00 84.19 103 THR A C 1
ATOM 797 O O . THR A 1 103 ? -5.610 13.528 13.647 1.00 84.19 103 THR A O 1
ATOM 800 N N . ASN A 1 104 ? -6.910 12.232 12.357 1.00 86.81 104 ASN A N 1
ATOM 801 C CA . ASN A 1 104 ? -6.624 10.976 13.064 1.00 86.81 104 ASN A CA 1
ATOM 802 C C . ASN A 1 104 ? -6.278 9.803 12.128 1.00 86.81 104 ASN A C 1
ATOM 804 O O . ASN A 1 104 ? -6.351 8.644 12.527 1.00 86.81 104 ASN A O 1
ATOM 808 N N . MET A 1 105 ? -5.896 10.101 10.886 1.00 92.56 105 MET A N 1
ATOM 809 C CA . MET A 1 105 ? -5.542 9.096 9.881 1.00 92.56 105 MET A CA 1
ATOM 810 C C . MET A 1 105 ? -4.145 8.490 10.061 1.00 92.56 105 MET A C 1
ATOM 812 O O . MET A 1 105 ? -3.778 7.618 9.286 1.00 92.56 105 MET A O 1
ATOM 816 N N . PHE A 1 106 ? -3.375 8.926 11.059 1.00 96.19 106 PHE A N 1
ATOM 817 C CA . PHE A 1 106 ? -2.017 8.460 11.331 1.00 96.19 106 PHE A CA 1
ATOM 818 C C . PHE A 1 106 ? -1.857 8.099 12.809 1.00 96.19 106 PHE A C 1
ATOM 820 O O . PHE A 1 106 ? -2.158 8.920 13.678 1.00 96.19 106 PHE A O 1
ATOM 827 N N . ASP A 1 107 ? -1.351 6.897 13.082 1.00 96.06 107 ASP A N 1
ATOM 828 C CA . ASP A 1 107 ? -1.028 6.428 14.431 1.00 96.06 107 ASP A CA 1
ATOM 829 C C . ASP A 1 107 ? 0.154 5.447 14.388 1.00 96.06 107 ASP A C 1
ATOM 831 O O . ASP A 1 107 ? 0.036 4.324 13.895 1.00 96.06 107 ASP A O 1
ATOM 835 N N . GLU A 1 108 ? 1.298 5.843 14.953 1.00 96.44 108 GLU A N 1
ATOM 836 C CA . GLU A 1 108 ? 2.508 5.005 14.980 1.00 96.44 108 GLU A CA 1
ATOM 837 C C . GLU A 1 108 ? 2.335 3.718 15.792 1.00 96.44 108 GLU A C 1
ATOM 839 O O . GLU A 1 108 ? 3.015 2.715 15.536 1.00 96.44 108 GLU A O 1
ATOM 844 N N . SER A 1 109 ? 1.418 3.718 16.760 1.00 96.19 109 SER A N 1
ATOM 845 C CA . SER A 1 109 ? 1.143 2.574 17.628 1.00 96.19 109 SER A CA 1
ATOM 846 C C . SER A 1 109 ? 0.189 1.553 16.999 1.00 96.19 109 SER A C 1
ATOM 848 O O . SER A 1 109 ? 0.109 0.414 17.467 1.00 96.19 109 SER A O 1
ATOM 850 N N . PHE A 1 110 ? -0.498 1.921 15.914 1.00 96.19 110 PHE A N 1
ATOM 851 C CA . PHE A 1 110 ? -1.485 1.069 15.259 1.00 96.19 110 PHE A CA 1
ATOM 852 C C . PHE A 1 110 ? -0.817 0.012 14.370 1.00 96.19 110 PHE A C 1
ATOM 854 O O . PHE A 1 110 ? -0.148 0.344 13.396 1.00 96.19 110 PHE A O 1
ATOM 861 N N . SER A 1 111 ? -1.005 -1.275 14.674 1.00 96.94 111 SER A N 1
ATOM 862 C CA . SER A 1 111 ? -0.543 -2.384 13.821 1.00 96.94 111 SER A CA 1
ATOM 863 C C . SER A 1 111 ? -1.710 -2.954 13.028 1.00 96.94 111 SER A C 1
ATOM 865 O O . SER A 1 111 ? -2.667 -3.476 13.612 1.00 96.94 111 SER A O 1
ATOM 867 N N . ILE A 1 112 ? -1.604 -2.906 11.699 1.00 96.25 112 ILE A N 1
ATOM 868 C CA . ILE A 1 112 ? -2.608 -3.482 10.803 1.00 96.25 112 ILE A CA 1
ATOM 869 C C . ILE A 1 112 ? -2.601 -5.003 10.948 1.00 96.25 112 ILE A C 1
ATOM 871 O O . ILE A 1 112 ? -3.669 -5.609 10.961 1.00 96.25 112 ILE A O 1
ATOM 875 N N . ALA A 1 113 ? -1.435 -5.631 11.132 1.00 96.56 113 ALA A N 1
ATOM 876 C CA . ALA A 1 113 ? -1.347 -7.075 11.336 1.00 96.56 113 ALA A CA 1
ATOM 877 C C . ALA A 1 113 ? -2.085 -7.549 12.585 1.00 96.56 113 ALA A C 1
ATOM 879 O O . ALA A 1 113 ? -2.827 -8.530 12.518 1.00 96.56 113 ALA A O 1
ATOM 880 N N . LYS A 1 114 ? -1.941 -6.832 13.702 1.00 95.75 114 LYS A N 1
ATOM 881 C CA . LYS A 1 114 ? -2.669 -7.153 14.931 1.00 95.75 114 LYS A CA 1
ATOM 882 C C . LYS A 1 114 ? -4.172 -6.931 14.769 1.00 95.75 114 LYS A C 1
ATOM 884 O O . LYS A 1 114 ? -4.958 -7.781 15.170 1.00 95.75 114 LYS A O 1
ATOM 889 N N . GLU A 1 115 ? -4.573 -5.800 14.193 1.00 94.56 115 GLU A N 1
ATOM 890 C CA . GLU A 1 115 ? -5.989 -5.452 14.084 1.00 94.56 115 GLU A CA 1
ATOM 891 C C . GLU A 1 115 ? -6.717 -6.334 13.051 1.00 94.56 115 GLU A C 1
ATOM 893 O O . GLU A 1 115 ? -7.800 -6.851 13.320 1.00 94.56 115 GLU A O 1
ATOM 898 N N . MET A 1 116 ? -6.137 -6.569 11.876 1.00 95.31 116 MET A N 1
ATOM 899 C CA . MET A 1 116 ? -6.779 -7.377 10.832 1.00 95.31 116 MET A CA 1
ATOM 900 C C . MET A 1 116 ? -6.646 -8.885 11.067 1.00 95.31 116 MET A C 1
ATOM 902 O O . 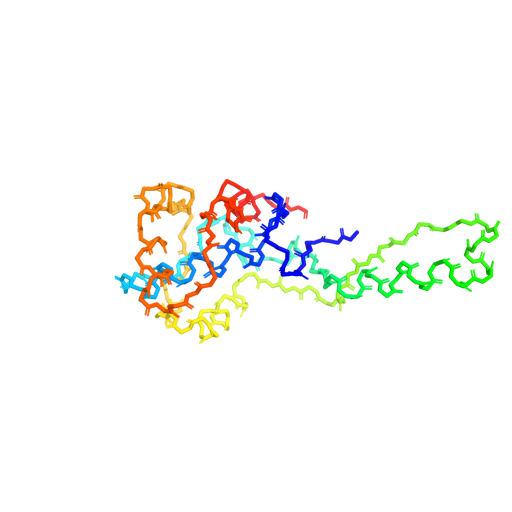MET A 1 116 ? -7.518 -9.637 10.630 1.00 95.31 116 MET A O 1
ATOM 906 N N . GLY A 1 117 ? -5.614 -9.341 11.787 1.00 91.88 117 GLY A N 1
ATOM 907 C CA . GLY A 1 117 ? -5.401 -10.763 12.085 1.00 91.88 117 GLY A CA 1
ATOM 908 C C . GLY A 1 117 ? -6.581 -11.422 12.808 1.00 91.88 117 GLY A C 1
ATOM 909 O O . GLY A 1 117 ? -6.964 -12.540 12.476 1.00 91.88 117 GLY A O 1
ATOM 910 N N . GLU A 1 118 ? -7.237 -10.691 13.711 1.00 90.56 118 GLU A N 1
ATOM 911 C CA . GLU A 1 118 ? -8.407 -11.173 14.465 1.00 90.56 118 GLU A CA 1
ATOM 912 C C . GLU A 1 118 ? -9.730 -11.089 13.670 1.00 90.56 118 GLU A C 1
ATOM 914 O O . GLU A 1 118 ? -10.784 -11.538 14.127 1.00 90.56 118 GLU A O 1
ATOM 919 N N . ARG A 1 119 ? -9.708 -10.505 12.464 1.00 92.19 119 ARG A N 1
ATOM 920 C CA . ARG A 1 119 ? -10.907 -10.145 11.682 1.00 92.19 119 ARG A CA 1
ATOM 921 C C . ARG A 1 119 ? -11.081 -10.959 10.404 1.00 92.19 119 ARG A C 1
ATOM 923 O O . ARG A 1 119 ? -11.877 -10.584 9.549 1.00 92.19 119 ARG A O 1
ATOM 930 N N . LYS A 1 120 ? -10.414 -12.109 10.287 1.00 91.94 120 LYS A N 1
ATOM 931 C CA . LYS A 1 120 ? -10.557 -13.003 9.125 1.00 91.94 120 LYS A CA 1
ATOM 932 C C . LYS A 1 120 ? -12.020 -13.337 8.797 1.00 91.94 120 LYS A C 1
ATOM 934 O O . LYS A 1 120 ? -12.423 -13.227 7.646 1.00 91.94 120 LYS A O 1
ATOM 939 N N . HIS A 1 121 ? -12.819 -13.667 9.813 1.00 95.38 121 HIS A N 1
ATOM 940 C CA . HIS A 1 121 ? -14.237 -14.014 9.653 1.00 95.38 121 HIS A CA 1
ATOM 941 C C . HIS A 1 121 ? -15.079 -12.889 9.021 1.00 95.38 121 HIS A C 1
ATOM 943 O O . HIS A 1 121 ? -16.058 -13.159 8.332 1.00 95.38 121 HIS A O 1
ATOM 949 N N . VAL A 1 122 ? -14.683 -11.627 9.208 1.00 97.56 122 VAL A N 1
ATOM 950 C CA . VAL A 1 122 ? -15.380 -10.461 8.646 1.00 97.56 122 VAL A CA 1
ATOM 951 C C . VAL A 1 122 ? -15.272 -10.454 7.122 1.00 97.56 122 VAL A C 1
ATOM 953 O O . VAL A 1 122 ? -16.212 -10.057 6.437 1.00 97.56 122 VAL A O 1
ATOM 956 N N . TRP A 1 123 ? -14.149 -10.923 6.569 1.00 96.81 123 TRP A N 1
ATOM 957 C CA . TRP A 1 123 ? -13.992 -11.030 5.120 1.00 96.81 123 TRP A CA 1
ATOM 958 C C . TRP A 1 123 ? -14.977 -12.029 4.511 1.00 96.81 123 TRP A C 1
ATOM 960 O O . TRP A 1 123 ? -15.598 -11.721 3.495 1.00 96.81 123 TRP A O 1
ATOM 970 N N . ASP A 1 124 ? -15.200 -13.172 5.164 1.00 96.31 124 ASP A N 1
ATOM 971 C CA . ASP A 1 124 ? -16.177 -14.165 4.705 1.00 96.31 124 ASP A CA 1
ATOM 972 C C . ASP A 1 124 ? -17.596 -13.576 4.648 1.00 96.31 124 ASP A C 1
ATOM 974 O O . ASP A 1 124 ? -18.335 -13.796 3.683 1.00 96.31 124 ASP A O 1
ATOM 978 N N . GLU A 1 125 ? -17.968 -12.765 5.642 1.00 98.00 125 GLU A N 1
ATOM 979 C CA . GLU A 1 125 ? -19.247 -12.049 5.646 1.00 98.00 125 GLU A CA 1
ATOM 980 C C . GLU A 1 125 ? -19.350 -11.041 4.495 1.00 98.00 125 GLU A C 1
ATOM 982 O O . GLU A 1 125 ? -20.378 -10.986 3.812 1.00 98.00 125 GLU A O 1
ATOM 987 N N . ILE A 1 126 ? -18.285 -10.269 4.249 1.00 98.00 126 ILE A N 1
ATOM 988 C CA . ILE A 1 126 ? -18.215 -9.301 3.146 1.00 98.00 126 ILE A CA 1
ATOM 989 C C . ILE A 1 126 ? -18.386 -10.014 1.803 1.00 98.00 126 ILE A C 1
ATOM 991 O O . ILE A 1 126 ? -19.199 -9.582 0.984 1.00 98.00 126 ILE A O 1
ATOM 995 N N . VAL A 1 127 ? -17.673 -11.123 1.583 1.00 97.25 127 VAL A N 1
ATOM 996 C CA . VAL A 1 127 ? -17.750 -11.911 0.344 1.00 97.25 127 VAL A CA 1
ATOM 997 C C . VAL A 1 127 ? -19.187 -12.348 0.064 1.00 97.25 127 VAL A C 1
ATOM 999 O O . VAL A 1 127 ? -19.662 -12.206 -1.065 1.00 97.25 127 VAL A O 1
ATOM 1002 N N . VAL A 1 128 ? -19.907 -12.829 1.081 1.00 97.88 128 VAL A N 1
ATOM 1003 C CA . VAL A 1 128 ? -21.308 -13.253 0.939 1.00 97.88 128 VAL A CA 1
ATOM 1004 C C . VAL A 1 128 ? -22.233 -12.060 0.698 1.00 97.88 128 VAL A C 1
ATOM 1006 O O . VAL A 1 128 ? -23.030 -12.086 -0.244 1.00 97.88 128 VAL A O 1
ATOM 1009 N N . LYS A 1 129 ? -22.141 -11.014 1.527 1.00 97.88 129 LYS A N 1
ATOM 1010 C CA . LYS A 1 129 ? -23.037 -9.849 1.470 1.00 97.88 129 LYS A CA 1
ATOM 1011 C C . LYS A 1 129 ? -22.920 -9.103 0.145 1.00 97.88 129 LYS A C 1
ATOM 1013 O O . LYS A 1 129 ? -23.938 -8.780 -0.465 1.00 97.88 129 LYS A O 1
ATOM 1018 N N . GLU A 1 130 ? -21.692 -8.867 -0.303 1.00 97.12 130 GLU A N 1
ATOM 1019 C CA . GLU A 1 130 ? -21.389 -8.104 -1.517 1.00 97.12 130 GLU A CA 1
ATOM 1020 C C . GLU A 1 130 ? -21.329 -8.994 -2.773 1.00 97.12 130 GLU A C 1
ATOM 1022 O O . GLU A 1 130 ? -21.098 -8.500 -3.875 1.00 97.12 130 GLU A O 1
ATOM 1027 N N . ARG A 1 131 ? -21.581 -10.308 -2.633 1.00 97.62 131 ARG A N 1
ATOM 1028 C CA . ARG A 1 131 ? -21.576 -11.305 -3.723 1.00 97.62 131 ARG A CA 1
ATOM 1029 C C . ARG A 1 131 ? -20.256 -11.326 -4.500 1.00 97.62 131 ARG A C 1
ATOM 1031 O O . ARG A 1 131 ? -20.245 -11.384 -5.731 1.00 97.62 131 ARG A O 1
ATOM 1038 N N . LEU A 1 132 ? -19.146 -11.264 -3.773 1.00 96.38 132 LEU A N 1
ATOM 1039 C CA . LEU A 1 132 ? -17.808 -11.272 -4.355 1.00 96.38 132 LEU A CA 1
ATOM 1040 C C . LEU A 1 132 ? -17.409 -12.679 -4.803 1.00 96.38 132 LEU A C 1
ATOM 1042 O O . LEU A 1 132 ? -17.981 -13.690 -4.389 1.00 96.38 132 LEU A O 1
ATOM 1046 N N . VAL A 1 133 ? -16.370 -12.745 -5.636 1.00 94.44 133 VAL A N 1
ATOM 1047 C CA . VAL A 1 133 ? -15.687 -14.009 -5.918 1.00 94.44 133 VAL A CA 1
ATOM 1048 C C . VAL A 1 133 ? -15.154 -14.576 -4.603 1.00 94.44 133 VAL A C 1
ATOM 1050 O O . VAL A 1 133 ? -14.496 -13.874 -3.833 1.00 94.44 133 VAL A O 1
ATOM 1053 N N . ARG A 1 134 ? -15.434 -15.859 -4.356 1.00 93.75 134 ARG A N 1
ATOM 1054 C CA . ARG A 1 134 ? -14.981 -16.544 -3.146 1.00 93.75 134 ARG A CA 1
ATOM 1055 C C . ARG A 1 134 ? -13.456 -16.579 -3.109 1.00 93.75 134 ARG A C 1
ATOM 1057 O O . ARG A 1 134 ? -12.831 -17.105 -4.026 1.00 93.75 134 ARG A O 1
ATOM 1064 N N . THR A 1 135 ? -12.895 -16.001 -2.058 1.00 93.38 135 THR A N 1
ATOM 1065 C CA . THR A 1 135 ? -11.456 -15.822 -1.855 1.00 93.38 135 THR A CA 1
ATOM 1066 C C . THR A 1 135 ? -11.145 -15.976 -0.380 1.00 93.38 135 THR A C 1
ATOM 1068 O O . THR A 1 135 ? -11.910 -15.485 0.453 1.00 93.38 135 THR A O 1
ATOM 1071 N N . ASP A 1 136 ? -10.025 -16.621 -0.072 1.00 91.06 136 ASP A N 1
ATOM 1072 C CA . ASP A 1 136 ? -9.490 -16.607 1.281 1.00 91.06 136 ASP A CA 1
ATOM 1073 C C . ASP A 1 136 ? -8.752 -15.282 1.499 1.00 91.06 136 ASP A C 1
ATOM 1075 O O . ASP A 1 136 ? -8.127 -14.737 0.584 1.00 91.06 136 ASP A O 1
ATOM 1079 N N . ILE A 1 137 ? -8.843 -14.724 2.707 1.00 93.25 137 ILE A N 1
ATOM 1080 C CA . ILE A 1 137 ? -8.260 -13.407 2.991 1.00 93.25 137 ILE A CA 1
ATOM 1081 C C . ILE A 1 137 ? -6.739 -13.408 2.775 1.00 93.25 137 ILE A C 1
ATOM 1083 O O . ILE A 1 137 ? -6.185 -12.414 2.313 1.00 93.25 137 ILE A O 1
ATOM 1087 N N . GLU A 1 138 ? -6.071 -14.534 3.040 1.00 91.38 138 GLU A N 1
ATOM 1088 C CA . GLU A 1 138 ? -4.624 -14.703 2.885 1.00 91.38 138 GLU A CA 1
ATOM 1089 C C . GLU A 1 138 ? -4.156 -14.737 1.425 1.00 91.38 138 GLU A C 1
ATOM 1091 O O . GLU A 1 138 ? -2.992 -14.447 1.158 1.00 91.38 138 GLU A O 1
ATOM 1096 N N . ASP A 1 139 ? -5.046 -15.040 0.475 1.00 90.75 139 ASP A N 1
ATOM 1097 C CA . ASP A 1 139 ? -4.736 -14.963 -0.960 1.00 90.75 139 ASP A CA 1
ATOM 1098 C C . ASP A 1 139 ? -4.659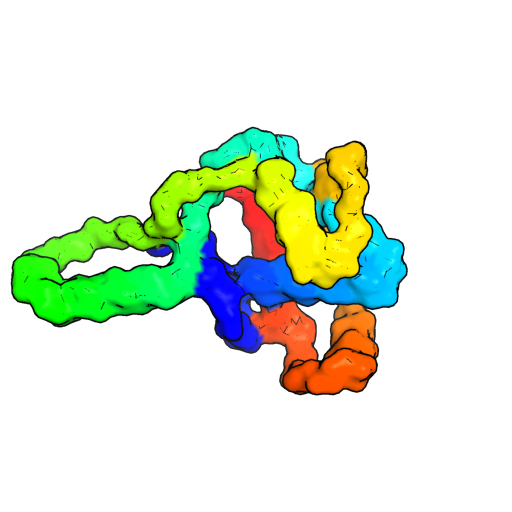 -13.504 -1.445 1.00 90.75 139 ASP A C 1
ATOM 1100 O O . ASP A 1 139 ? -4.036 -13.184 -2.464 1.00 90.75 139 ASP A O 1
ATOM 1104 N N . LEU A 1 140 ? -5.323 -12.598 -0.723 1.00 93.56 140 LEU A N 1
ATOM 1105 C CA . LEU A 1 140 ? -5.467 -11.195 -1.097 1.00 93.56 140 LEU A CA 1
ATOM 1106 C C . LEU A 1 140 ? -4.602 -10.271 -0.248 1.00 93.56 140 LEU A C 1
ATOM 1108 O O . LEU A 1 140 ? -4.107 -9.268 -0.766 1.00 93.56 140 LEU A O 1
ATOM 1112 N N . ALA A 1 141 ? -4.445 -10.585 1.035 1.00 95.19 141 ALA A N 1
ATOM 1113 C CA . ALA A 1 141 ? -3.877 -9.688 2.016 1.00 95.19 141 ALA A CA 1
ATOM 1114 C C . ALA A 1 141 ? -2.738 -10.324 2.811 1.00 95.19 141 ALA A C 1
ATOM 1116 O O . ALA A 1 141 ? -2.863 -11.396 3.399 1.00 95.19 141 ALA A O 1
ATOM 1117 N N . ASN A 1 142 ? -1.635 -9.585 2.891 1.00 95.75 142 ASN A N 1
ATOM 1118 C CA . ASN A 1 142 ? -0.495 -9.905 3.730 1.00 95.75 142 ASN A CA 1
ATOM 1119 C C . ASN A 1 142 ? -0.263 -8.745 4.701 1.00 95.75 142 ASN A C 1
ATOM 1121 O O . ASN A 1 142 ? 0.363 -7.738 4.368 1.00 95.75 142 ASN A O 1
ATOM 1125 N N . TRP A 1 143 ? -0.793 -8.883 5.915 1.00 96.44 143 TRP A N 1
ATOM 1126 C CA . TRP A 1 143 ? -0.779 -7.797 6.893 1.00 96.44 143 TRP A CA 1
ATOM 1127 C C . TRP A 1 143 ? 0.611 -7.471 7.420 1.00 96.44 143 TRP A C 1
ATOM 1129 O O . TRP A 1 143 ? 0.925 -6.307 7.641 1.00 96.44 143 TRP A O 1
ATOM 1139 N N . VAL A 1 144 ? 1.454 -8.493 7.582 1.00 96.00 144 VAL A N 1
ATOM 1140 C CA . VAL A 1 144 ? 2.847 -8.311 8.007 1.00 96.00 144 VAL A CA 1
ATOM 1141 C C . VAL A 1 144 ? 3.611 -7.526 6.947 1.00 96.00 144 VAL A C 1
ATOM 1143 O O . VAL A 1 144 ? 4.347 -6.605 7.282 1.00 96.00 144 VAL A O 1
ATOM 1146 N N . PHE A 1 145 ? 3.403 -7.844 5.668 1.00 95.56 145 PHE A N 1
ATOM 1147 C CA . PHE A 1 145 ? 3.977 -7.071 4.570 1.00 95.56 145 PHE A CA 1
ATOM 1148 C C . PHE A 1 145 ? 3.508 -5.612 4.588 1.00 95.56 145 PHE A C 1
ATOM 1150 O O . PHE A 1 145 ? 4.337 -4.722 4.421 1.00 95.56 145 PHE A O 1
ATOM 1157 N N . LEU A 1 146 ? 2.218 -5.358 4.826 1.00 95.88 146 LEU A N 1
ATOM 1158 C CA . LEU A 1 146 ? 1.686 -3.996 4.876 1.00 95.88 146 LEU A CA 1
ATOM 1159 C C . LEU A 1 146 ? 2.264 -3.189 6.055 1.00 95.88 146 LEU A C 1
ATOM 1161 O O . LEU A 1 146 ? 2.672 -2.048 5.860 1.00 95.88 146 LEU A O 1
ATOM 1165 N N . ASP A 1 147 ? 2.386 -3.796 7.242 1.00 96.38 147 ASP A N 1
ATOM 1166 C CA . ASP A 1 147 ? 3.044 -3.166 8.397 1.00 96.38 147 ASP A CA 1
ATOM 1167 C C . ASP A 1 147 ? 4.532 -2.886 8.118 1.00 96.38 147 ASP A C 1
ATOM 1169 O O . ASP A 1 147 ? 5.018 -1.804 8.440 1.00 96.38 147 ASP A O 1
ATOM 1173 N N . VAL A 1 148 ? 5.264 -3.821 7.496 1.00 95.50 148 VAL A N 1
ATOM 1174 C CA . VAL A 1 148 ? 6.675 -3.611 7.115 1.00 95.50 148 VAL A CA 1
ATOM 1175 C C . VAL A 1 148 ? 6.799 -2.465 6.114 1.00 95.50 148 VAL A C 1
ATOM 1177 O O . VAL A 1 148 ? 7.613 -1.570 6.324 1.00 95.50 148 VAL A O 1
ATOM 1180 N N . LEU A 1 149 ? 5.963 -2.447 5.073 1.00 94.94 149 LEU A N 1
ATOM 1181 C CA . LEU A 1 149 ? 5.954 -1.398 4.052 1.00 94.94 149 LEU A CA 1
ATOM 1182 C C . LEU A 1 149 ? 5.723 -0.000 4.644 1.00 94.94 149 LEU A C 1
ATOM 1184 O O . LEU A 1 149 ? 6.279 0.976 4.155 1.00 94.94 149 LEU A O 1
ATOM 1188 N N . PHE A 1 150 ? 4.892 0.106 5.681 1.00 95.88 150 PHE A N 1
ATOM 1189 C CA . PHE A 1 150 ? 4.560 1.385 6.312 1.00 95.88 150 PHE A CA 1
ATOM 1190 C C . PHE A 1 150 ? 5.506 1.791 7.443 1.00 95.88 150 PHE A C 1
ATOM 1192 O O . PHE A 1 150 ? 5.398 2.905 7.951 1.00 95.88 150 PHE A O 1
ATOM 1199 N N . ARG A 1 151 ? 6.408 0.909 7.882 1.00 95.50 151 ARG A N 1
ATOM 1200 C CA . ARG A 1 151 ? 7.304 1.164 9.023 1.00 95.50 151 ARG A CA 1
ATOM 1201 C C . ARG A 1 151 ? 8.773 1.197 8.638 1.00 95.50 151 ARG A C 1
ATOM 1203 O O . ARG A 1 151 ? 9.554 1.822 9.354 1.00 95.50 151 ARG A O 1
ATOM 1210 N N . CYS A 1 152 ? 9.145 0.541 7.546 1.00 90.25 152 CYS A N 1
ATOM 1211 C CA . CYS A 1 152 ? 10.508 0.502 7.048 1.00 90.25 152 CYS A CA 1
ATOM 1212 C C . CYS A 1 152 ? 10.632 1.425 5.830 1.00 90.25 152 CYS A C 1
ATOM 1214 O O . CYS A 1 152 ? 10.064 1.090 4.789 1.00 90.25 152 CYS A O 1
ATOM 1216 N N . PRO A 1 153 ? 11.376 2.543 5.925 1.00 78.31 153 PRO A N 1
ATOM 1217 C CA . PRO A 1 153 ? 11.754 3.293 4.735 1.00 78.31 153 PRO A CA 1
ATOM 1218 C C . PRO A 1 153 ? 12.595 2.367 3.846 1.00 78.31 153 PRO A C 1
ATOM 1220 O O . PRO A 1 153 ? 13.539 1.728 4.325 1.00 78.31 153 PRO A O 1
ATOM 1223 N N . VAL A 1 154 ? 12.184 2.225 2.588 1.00 66.88 154 VAL A N 1
ATOM 1224 C CA . VAL A 1 154 ? 12.806 1.357 1.573 1.00 66.88 154 VAL A CA 1
ATOM 1225 C C . VAL A 1 154 ? 13.542 2.173 0.528 1.00 66.88 154 VAL A C 1
ATOM 1227 O O . VAL A 1 154 ? 13.159 3.340 0.310 1.00 66.88 154 VAL A O 1
#

Foldseek 3Di:
DWQEDDDALADQLQPVLALLLLLLLCALVLHEQALQADPPQQPDFLTFYAYPVQVVVVVVCLVPPPVCVPPPDDDDGGPPDTDGCLVCVVVSNVVSVHDYDNVGRYDNNDQQCVVCVVVQVVVVVSCVVVVHDDGRSSSRHDRVSSHCSRYDRD

pLDDT: mean 92.98, std 5.16, range [66.88, 98.0]